Protein AF-A0A939HS16-F1 (afdb_monomer_lite)

Foldseek 3Di:
DDPPPPDDPQQWKFWWQWDWDDDPPDGTPTDIHGDDDRDSDPVVRVVVLCVVCVVVVNDPRTDMDGDDPPD

Secondary structure (DSSP, 8-state):
------------EEEEEEEEEEETTEEEEEEEEEEEEEES-HHHHHHHHHHHHHHTTT-TTEEEEE-----

Structure (mmCIF, N/CA/C/O backbone):
data_AF-A0A939HS16-F1
#
_entry.id   AF-A0A939HS16-F1
#
loop_
_atom_site.group_PDB
_atom_site.id
_atom_site.type_symbol
_atom_site.label_atom_id
_atom_site.label_alt_id
_atom_site.label_comp_id
_atom_site.label_asym_id
_atom_site.label_entity_id
_atom_site.label_seq_id
_atom_site.pdbx_PDB_ins_code
_atom_site.Cartn_x
_atom_site.Cartn_y
_atom_site.Cartn_z
_atom_site.occupancy
_atom_site.B_iso_or_equiv
_atom_site.auth_seq_id
_atom_site.auth_comp_id
_atom_site.auth_asym_id
_atom_site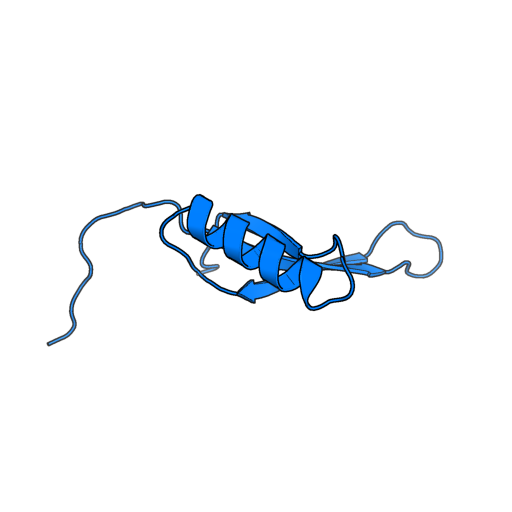.auth_atom_id
_atom_site.pdbx_PDB_model_num
ATOM 1 N N . MET A 1 1 ? -28.938 -13.332 11.073 1.00 33.72 1 MET A N 1
ATOM 2 C CA . MET A 1 1 ? -28.699 -11.994 11.660 1.00 33.72 1 MET A CA 1
ATOM 3 C C . MET A 1 1 ? -27.590 -11.310 10.874 1.00 33.72 1 MET A C 1
ATOM 5 O O . MET A 1 1 ? -26.428 -11.629 11.077 1.00 33.72 1 MET A O 1
ATOM 9 N N . LEU A 1 2 ? -27.939 -10.428 9.937 1.00 41.28 2 LEU A N 1
ATOM 10 C CA . LEU A 1 2 ? -26.968 -9.616 9.200 1.00 41.28 2 LEU A CA 1
ATOM 11 C C . LEU A 1 2 ? -26.674 -8.375 10.047 1.00 41.28 2 LEU A C 1
ATOM 13 O O . LEU A 1 2 ? -27.544 -7.519 10.210 1.00 41.28 2 LEU A O 1
ATOM 17 N N . ARG A 1 3 ? -25.480 -8.304 10.648 1.00 40.09 3 ARG A N 1
ATOM 18 C CA . ARG A 1 3 ? -25.017 -7.093 11.337 1.00 40.09 3 ARG A CA 1
ATOM 19 C C . ARG A 1 3 ? -24.818 -6.002 10.289 1.00 40.09 3 ARG A C 1
ATOM 21 O O . ARG A 1 3 ? -23.763 -5.895 9.677 1.00 40.09 3 ARG A O 1
ATOM 28 N N . LYS A 1 4 ? -25.854 -5.189 10.101 1.00 42.88 4 LYS A N 1
ATOM 29 C CA . LYS A 1 4 ? -25.745 -3.855 9.521 1.00 42.88 4 LYS A CA 1
ATOM 30 C C . LYS A 1 4 ? -24.815 -3.067 10.441 1.00 42.88 4 LYS A C 1
ATOM 32 O O . LYS A 1 4 ? -25.204 -2.732 11.559 1.00 42.88 4 LYS A O 1
ATOM 37 N N . ILE A 1 5 ? -23.581 -2.824 10.004 1.00 52.75 5 ILE A N 1
ATOM 38 C CA . ILE A 1 5 ? -22.717 -1.823 10.630 1.00 52.75 5 ILE A CA 1
ATOM 39 C C . ILE A 1 5 ? -23.359 -0.479 10.285 1.00 52.75 5 ILE A C 1
ATOM 41 O O . ILE A 1 5 ? -23.108 0.119 9.245 1.00 52.75 5 ILE A O 1
ATOM 45 N N . ALA A 1 6 ? -24.312 -0.068 11.115 1.00 45.94 6 ALA A N 1
ATOM 46 C CA . ALA A 1 6 ? -24.795 1.293 11.129 1.00 45.94 6 ALA A CA 1
ATOM 47 C C . ALA A 1 6 ? -23.698 2.152 11.765 1.00 45.94 6 ALA A C 1
ATOM 49 O O . ALA A 1 6 ? -23.323 1.914 12.910 1.00 45.94 6 ALA A O 1
ATOM 50 N N . GLY A 1 7 ? -23.219 3.151 11.026 1.00 41.81 7 GLY A N 1
ATOM 51 C CA . GLY A 1 7 ? -22.497 4.276 11.610 1.00 41.81 7 GLY A CA 1
ATOM 52 C C . GLY A 1 7 ? -20.992 4.260 11.395 1.00 41.81 7 GLY A C 1
ATOM 53 O O . GLY A 1 7 ? -20.230 4.071 12.332 1.00 41.81 7 GLY A O 1
ATOM 54 N N . SER A 1 8 ? -20.566 4.559 10.174 1.00 41.72 8 SER A N 1
ATOM 55 C CA . SER A 1 8 ? -19.757 5.752 9.924 1.00 41.72 8 SER A CA 1
ATOM 56 C C . SER A 1 8 ? -19.672 5.924 8.413 1.00 41.72 8 SER A C 1
ATOM 58 O O . SER A 1 8 ? -19.273 4.993 7.719 1.00 41.72 8 SER A O 1
ATOM 60 N N . ASN A 1 9 ? -19.948 7.121 7.897 1.00 55.41 9 ASN A N 1
ATOM 61 C CA . ASN A 1 9 ? -19.343 7.575 6.639 1.00 55.41 9 ASN A CA 1
ATOM 62 C C . ASN A 1 9 ? -17.835 7.804 6.884 1.00 55.41 9 ASN A C 1
ATOM 64 O O . ASN A 1 9 ? -17.303 8.886 6.648 1.00 55.41 9 ASN A O 1
ATOM 68 N N . GLY A 1 10 ? -17.185 6.819 7.502 1.00 62.31 10 GLY A N 1
ATOM 69 C CA . GLY A 1 10 ? -15.818 6.862 7.963 1.00 62.31 10 GLY A CA 1
ATOM 70 C C . GLY A 1 10 ? -14.964 6.635 6.749 1.00 62.31 10 GLY A C 1
ATOM 71 O O . GLY A 1 10 ? -15.146 5.648 6.042 1.00 62.31 10 GLY A O 1
ATOM 72 N N . GLU A 1 11 ? -14.085 7.586 6.476 1.00 80.94 11 GLU A N 1
ATOM 73 C CA . GLU A 1 11 ? -13.132 7.457 5.392 1.00 80.94 11 GLU A CA 1
ATOM 74 C C . GLU A 1 11 ? -12.359 6.152 5.582 1.00 80.94 11 GLU A C 1
ATOM 76 O O . GLU A 1 11 ? -11.578 6.007 6.521 1.00 80.94 11 GLU A O 1
ATOM 81 N N . LEU A 1 12 ? -12.628 5.179 4.717 1.00 90.31 12 LEU A N 1
ATOM 82 C CA . LEU A 1 12 ? -11.837 3.968 4.640 1.00 90.31 12 LEU A CA 1
ATOM 83 C C . LEU A 1 12 ? -10.570 4.284 3.853 1.00 90.31 12 LEU A C 1
ATOM 85 O O . LEU A 1 12 ? -10.582 5.109 2.937 1.00 90.31 12 LEU A O 1
ATOM 89 N N . TYR A 1 13 ? -9.474 3.618 4.186 1.00 92.25 13 TYR A N 1
ATOM 90 C CA . TYR A 1 13 ? -8.189 3.795 3.516 1.00 92.25 13 TYR A CA 1
ATOM 91 C C . TYR A 1 13 ? -7.683 2.455 2.994 1.00 92.25 13 TYR A C 1
ATOM 93 O O . TYR A 1 13 ? -7.714 1.457 3.705 1.00 92.25 13 TYR A O 1
ATOM 101 N N . GLY A 1 14 ? -7.206 2.433 1.756 1.00 93.31 14 GLY A N 1
ATOM 102 C CA . GLY A 1 14 ? -6.555 1.281 1.141 1.00 93.31 14 GLY A CA 1
ATOM 103 C C . GLY A 1 14 ? -5.087 1.578 0.867 1.00 93.31 14 GLY A C 1
ATOM 104 O O . GLY A 1 14 ? -4.718 2.724 0.593 1.00 93.31 14 GLY A O 1
ATOM 105 N N . VAL A 1 15 ? -4.257 0.544 0.934 1.00 94.75 15 VAL A N 1
ATOM 106 C CA . VAL A 1 15 ? -2.893 0.559 0.409 1.00 94.75 15 VAL A CA 1
ATOM 107 C C . VAL A 1 15 ? -2.945 0.041 -1.019 1.00 94.75 15 VAL A C 1
ATOM 109 O O . VAL A 1 15 ? -3.404 -1.075 -1.256 1.00 94.75 15 VAL A O 1
ATOM 112 N N . TYR A 1 16 ? -2.472 0.846 -1.959 1.00 93.62 16 TYR A N 1
ATOM 113 C CA . TYR A 1 16 ? -2.448 0.551 -3.382 1.00 93.62 16 TYR A CA 1
ATOM 114 C C . TYR A 1 16 ? -1.011 0.374 -3.856 1.00 93.62 16 TYR A C 1
ATOM 116 O O . TYR A 1 16 ? -0.128 1.123 -3.447 1.00 93.62 16 TYR A O 1
ATOM 124 N N . TYR A 1 17 ? -0.790 -0.594 -4.735 1.00 92.38 17 TYR A N 1
ATOM 125 C CA . TYR A 1 17 ? 0.452 -0.748 -5.475 1.00 92.38 17 TYR A CA 1
ATOM 126 C C . TYR A 1 17 ? 0.326 -0.047 -6.827 1.00 92.38 17 TYR A C 1
ATOM 128 O O . TYR A 1 17 ? -0.558 -0.382 -7.623 1.00 92.38 17 TYR A O 1
ATOM 136 N N . VAL A 1 18 ? 1.177 0.946 -7.073 1.00 90.38 18 VAL A N 1
ATOM 137 C CA . VAL A 1 18 ? 1.148 1.772 -8.283 1.00 90.38 18 VAL A CA 1
ATOM 138 C C . VAL A 1 18 ? 2.180 1.269 -9.279 1.00 90.38 18 VAL A C 1
ATOM 140 O O . VAL A 1 18 ? 3.380 1.345 -9.040 1.00 90.38 18 VAL A O 1
ATOM 143 N N . VAL A 1 19 ? 1.714 0.799 -10.431 1.00 86.38 19 VAL A N 1
ATOM 144 C CA . VAL A 1 19 ? 2.579 0.363 -11.527 1.00 86.38 19 VAL A CA 1
ATOM 145 C C . VAL A 1 19 ? 2.707 1.489 -12.542 1.00 86.38 19 VAL A C 1
ATOM 147 O O . VAL A 1 19 ? 1.702 1.961 -13.079 1.00 86.38 19 VAL A O 1
ATOM 150 N N . PHE A 1 20 ? 3.948 1.885 -12.828 1.00 78.06 20 PHE A N 1
ATOM 151 C CA . PHE A 1 20 ? 4.281 2.836 -13.884 1.00 78.06 20 PHE A CA 1
ATOM 152 C C . PHE A 1 20 ? 4.753 2.080 -15.129 1.00 78.06 20 PHE A C 1
ATOM 154 O O . PHE A 1 20 ? 5.794 1.426 -15.108 1.00 78.06 20 PHE A O 1
ATOM 161 N N . GLY A 1 21 ? 3.997 2.179 -16.221 1.00 70.25 21 GLY A N 1
ATOM 162 C CA . GLY A 1 21 ? 4.399 1.687 -17.539 1.00 70.25 21 GLY A CA 1
ATOM 163 C C . GLY A 1 21 ? 4.533 2.826 -18.549 1.00 70.25 21 GLY A C 1
ATOM 164 O O . GLY A 1 21 ? 3.731 3.759 -18.544 1.00 70.25 21 GLY A O 1
ATOM 165 N N . SER A 1 22 ? 5.527 2.740 -19.436 1.00 62.00 22 SER A N 1
ATOM 166 C CA . SER A 1 22 ? 5.598 3.567 -20.647 1.00 62.00 22 SER A CA 1
ATOM 167 C C . SER A 1 22 ? 5.083 2.748 -21.827 1.00 62.00 22 SER A C 1
ATOM 169 O O . SER A 1 22 ? 5.611 1.671 -22.109 1.00 62.00 22 SER A O 1
ATOM 171 N N . LEU A 1 23 ? 4.038 3.232 -22.499 1.00 63.12 23 LEU A N 1
ATOM 172 C CA . LEU A 1 23 ? 3.521 2.638 -23.730 1.00 63.12 23 LEU A CA 1
ATOM 173 C C . LEU A 1 23 ? 3.929 3.541 -24.896 1.00 63.12 23 LEU A C 1
ATOM 175 O O . LEU A 1 23 ? 3.408 4.640 -25.053 1.00 63.12 23 LEU A O 1
ATOM 179 N N . ALA A 1 24 ? 4.884 3.061 -25.698 1.00 64.88 24 ALA A N 1
ATOM 180 C CA . ALA A 1 24 ? 5.229 3.598 -27.017 1.00 64.88 24 ALA A CA 1
ATOM 181 C C . ALA A 1 24 ? 5.374 5.137 -27.100 1.00 64.88 24 ALA A C 1
ATOM 183 O O . ALA A 1 24 ? 4.835 5.769 -28.004 1.00 64.88 24 ALA A O 1
ATOM 184 N N . GLY A 1 25 ? 6.111 5.747 -26.164 1.00 63.25 25 GLY A N 1
ATOM 185 C CA . GLY A 1 25 ? 6.454 7.175 -26.222 1.00 63.25 25 GLY A CA 1
ATOM 186 C C . GLY A 1 25 ? 5.357 8.138 -25.760 1.00 63.25 25 GLY A C 1
ATOM 187 O O . GLY A 1 25 ? 5.593 9.343 -25.764 1.00 63.25 25 GLY A O 1
ATOM 188 N N . TYR A 1 26 ? 4.203 7.631 -25.316 1.00 57.84 26 TYR A N 1
ATOM 189 C CA . TYR A 1 26 ? 3.189 8.423 -24.626 1.00 57.84 26 TYR A CA 1
ATOM 190 C C . TYR A 1 26 ? 3.244 8.166 -23.120 1.00 57.84 26 TYR A C 1
ATOM 192 O O . TYR A 1 26 ? 3.385 7.031 -22.652 1.00 57.84 26 TYR A O 1
ATOM 200 N N . ASP A 1 27 ? 3.181 9.258 -22.361 1.00 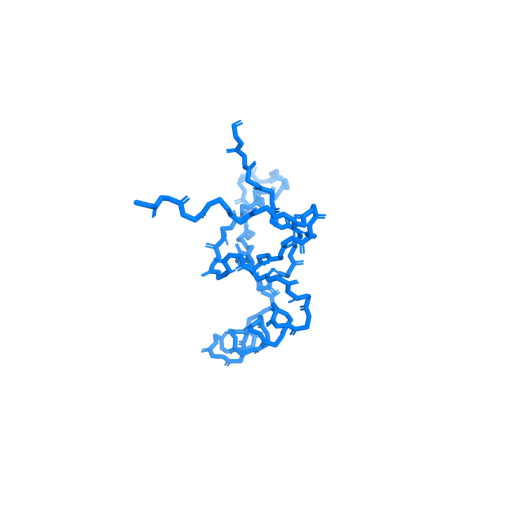58.19 27 ASP A N 1
ATOM 201 C CA . ASP A 1 27 ? 3.369 9.260 -20.919 1.00 58.19 27 ASP A CA 1
ATOM 202 C C . ASP A 1 27 ? 2.333 8.398 -20.179 1.00 58.19 27 ASP A C 1
ATOM 204 O O . ASP A 1 27 ? 1.127 8.623 -20.246 1.00 58.19 27 ASP A O 1
ATOM 208 N N . ARG A 1 28 ? 2.883 7.472 -19.385 1.00 61.19 28 ARG A N 1
ATOM 209 C CA . ARG A 1 28 ? 2.350 6.898 -18.141 1.00 61.19 28 ARG A CA 1
ATOM 210 C C . ARG A 1 28 ? 0.990 6.207 -18.227 1.00 61.19 28 ARG A C 1
ATOM 212 O O . ARG A 1 28 ? -0.044 6.761 -17.857 1.00 61.19 28 ARG A O 1
ATOM 219 N N . LEU A 1 29 ? 1.033 4.900 -18.479 1.00 59.91 29 LEU A N 1
ATOM 220 C CA . LEU A 1 29 ? 0.027 4.015 -17.903 1.00 59.91 29 LEU A CA 1
ATOM 221 C C . LEU A 1 29 ? 0.315 3.911 -16.396 1.00 59.91 29 LEU A C 1
ATOM 223 O O . LEU A 1 29 ? 1.225 3.191 -15.985 1.00 59.91 29 LEU A O 1
ATOM 227 N N . VAL A 1 30 ? -0.422 4.669 -15.582 1.00 73.56 30 VAL A N 1
ATOM 228 C CA . VAL A 1 30 ? -0.449 4.488 -14.126 1.00 73.56 30 VAL A CA 1
ATOM 229 C C . VAL A 1 30 ? -1.631 3.591 -13.813 1.00 73.56 30 VAL A C 1
ATOM 231 O O . VAL A 1 30 ? -2.778 4.005 -13.975 1.00 73.56 30 VAL A O 1
ATOM 234 N N . LYS A 1 31 ? -1.362 2.357 -13.389 1.00 84.50 31 LYS A N 1
ATOM 235 C CA . LYS A 1 31 ? -2.412 1.472 -12.885 1.00 84.50 31 LYS A CA 1
ATOM 236 C C . LYS A 1 31 ? -2.173 1.189 -11.416 1.00 84.50 31 LYS A C 1
ATOM 238 O O . LYS A 1 31 ? -1.082 0.788 -11.023 1.00 84.50 31 LYS A O 1
ATOM 243 N N . GLU A 1 32 ? -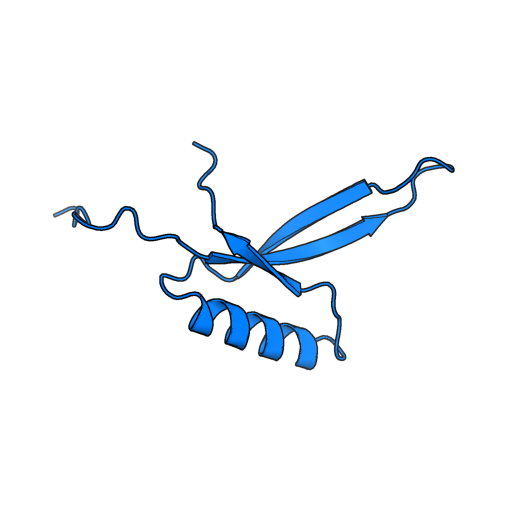3.204 1.422 -10.624 1.00 87.56 32 GLU A N 1
ATOM 244 C CA . GLU A 1 32 ? -3.184 1.220 -9.183 1.00 87.56 32 GLU A CA 1
ATOM 245 C C . GLU A 1 32 ? -3.968 -0.050 -8.863 1.00 87.56 32 GLU A C 1
ATOM 247 O O . GLU A 1 32 ? -5.062 -0.258 -9.389 1.00 87.56 32 GLU A O 1
ATOM 252 N N . TYR A 1 33 ? -3.416 -0.900 -8.006 1.00 89.69 33 TYR A N 1
ATOM 253 C CA . TYR A 1 33 ? -4.080 -2.114 -7.544 1.00 89.69 33 TYR A CA 1
ATOM 254 C C . TYR A 1 33 ? -4.215 -2.056 -6.037 1.00 89.69 33 TYR A C 1
ATOM 256 O O . TYR A 1 33 ? -3.218 -1.846 -5.348 1.00 89.69 33 TYR A O 1
ATOM 264 N N . LEU A 1 34 ? -5.425 -2.256 -5.514 1.00 92.19 34 LEU A N 1
ATOM 265 C CA . LEU A 1 34 ? -5.599 -2.406 -4.076 1.00 92.19 34 LEU A CA 1
ATOM 266 C C . LEU A 1 34 ? -4.802 -3.629 -3.616 1.00 92.19 34 LEU A C 1
ATOM 268 O O . LEU A 1 34 ? -5.067 -4.751 -4.041 1.00 92.19 34 LEU A O 1
ATOM 272 N N . TRP A 1 35 ? -3.827 -3.393 -2.752 1.00 93.38 35 TRP A N 1
ATOM 273 C CA . TRP A 1 35 ? -2.956 -4.425 -2.212 1.00 93.38 35 TRP A CA 1
ATOM 274 C C . TRP A 1 35 ? -3.387 -4.848 -0.809 1.00 93.38 35 TRP A C 1
ATOM 276 O O . TRP A 1 35 ? -3.284 -6.017 -0.445 1.00 93.38 35 TRP A O 1
ATOM 286 N N . SER A 1 36 ? -3.855 -3.897 0.007 1.00 93.38 36 SER A N 1
ATOM 287 C CA . SER A 1 36 ? -4.267 -4.174 1.383 1.00 93.38 36 SER A CA 1
ATOM 288 C C . SER A 1 36 ? -5.290 -3.169 1.915 1.00 93.38 36 SER A C 1
ATOM 290 O O . SER A 1 36 ? -5.276 -2.000 1.532 1.00 93.38 36 SER A O 1
ATOM 292 N N . GLY A 1 37 ? -6.159 -3.612 2.825 1.00 91.88 37 GLY A N 1
ATOM 293 C CA . GLY A 1 37 ? -7.294 -2.847 3.354 1.00 91.88 37 GLY A CA 1
ATOM 294 C C . GLY A 1 37 ? -8.649 -3.386 2.866 1.00 91.88 37 GLY A C 1
ATOM 295 O O . GLY A 1 37 ? -8.702 -4.504 2.353 1.00 91.88 37 GLY A O 1
ATOM 296 N N . PRO A 1 38 ? -9.743 -2.616 3.018 1.00 92.12 38 PRO A N 1
ATOM 297 C CA . PRO A 1 38 ? -9.798 -1.273 3.600 1.00 92.12 38 PRO A CA 1
ATOM 298 C C . PRO A 1 38 ? -9.562 -1.239 5.118 1.00 92.12 38 PRO A C 1
ATOM 300 O O . PRO A 1 38 ? -9.960 -2.137 5.854 1.00 92.12 38 PRO A O 1
ATOM 303 N N . TYR A 1 39 ? -8.950 -0.155 5.587 1.00 91.00 39 TYR A N 1
ATOM 304 C CA . TYR A 1 39 ? -8.723 0.166 6.994 1.00 91.00 39 TYR A CA 1
ATOM 305 C C . TYR A 1 39 ? -9.619 1.319 7.435 1.00 91.00 39 TYR A C 1
ATOM 307 O O . TYR A 1 39 ? -9.809 2.283 6.697 1.00 91.00 39 TYR A O 1
ATOM 315 N N . ASP A 1 40 ? -10.096 1.264 8.673 1.00 90.69 40 ASP A N 1
ATOM 316 C CA . ASP A 1 40 ? -10.902 2.305 9.321 1.00 90.69 40 ASP A CA 1
ATOM 317 C C . ASP A 1 40 ? -10.073 3.502 9.827 1.00 90.69 40 ASP A C 1
ATOM 319 O O . ASP A 1 40 ? -10.621 4.536 10.208 1.00 90.69 40 ASP A O 1
ATOM 323 N N . ARG A 1 41 ? -8.739 3.374 9.856 1.00 90.25 41 ARG A N 1
ATOM 324 C CA . ARG A 1 41 ? -7.806 4.394 10.355 1.00 90.25 41 ARG A CA 1
ATOM 325 C C . ARG A 1 41 ? -6.654 4.611 9.384 1.00 90.25 41 ARG A C 1
ATOM 327 O O . ARG A 1 41 ? -5.917 3.676 9.069 1.00 90.25 41 ARG A O 1
ATOM 334 N N . LEU A 1 42 ? -6.402 5.875 9.033 1.00 90.56 42 LEU A N 1
ATOM 335 C CA . LEU A 1 42 ? -5.278 6.274 8.177 1.00 90.56 42 LEU A CA 1
ATOM 336 C C . LEU A 1 42 ? -3.931 5.771 8.714 1.00 90.56 42 LEU A C 1
ATOM 338 O O . LEU A 1 42 ? -3.122 5.244 7.959 1.00 90.56 42 LEU A O 1
ATOM 342 N N . LYS A 1 43 ? -3.704 5.886 10.029 1.00 93.88 43 LYS A N 1
ATOM 343 C CA . LYS A 1 43 ? -2.458 5.435 10.669 1.00 93.88 43 LYS A CA 1
ATOM 344 C C . LYS A 1 43 ? -2.196 3.942 10.441 1.00 93.88 43 LYS A C 1
ATOM 346 O O . LYS A 1 43 ? -1.054 3.565 10.208 1.00 93.88 43 LYS A O 1
ATOM 351 N N . THR A 1 44 ? -3.238 3.111 10.474 1.00 94.31 44 THR A N 1
ATOM 352 C CA . THR A 1 44 ? -3.116 1.671 10.209 1.00 94.31 44 THR A CA 1
ATOM 353 C C . THR A 1 44 ? -2.698 1.424 8.761 1.00 94.31 44 THR A C 1
ATOM 355 O O . THR A 1 44 ? -1.747 0.688 8.524 1.00 94.31 44 THR A O 1
ATOM 358 N N . ALA A 1 45 ? -3.333 2.108 7.804 1.00 94.00 45 ALA A N 1
ATOM 359 C CA . ALA A 1 45 ? -2.975 2.006 6.391 1.00 94.00 45 ALA A CA 1
ATOM 360 C C . ALA A 1 45 ? -1.540 2.495 6.105 1.00 94.00 45 ALA A C 1
ATOM 362 O O . ALA A 1 45 ? -0.820 1.871 5.333 1.00 94.00 45 ALA A O 1
ATOM 363 N N . VAL A 1 46 ? -1.096 3.578 6.755 1.00 95.62 46 VAL A N 1
ATOM 364 C CA . VAL A 1 46 ? 0.277 4.104 6.624 1.00 95.62 46 VAL A CA 1
ATOM 365 C C . VAL A 1 46 ? 1.307 3.128 7.180 1.00 95.62 46 VAL A C 1
ATOM 367 O O . VAL A 1 46 ? 2.300 2.856 6.508 1.00 95.62 46 VAL A O 1
ATOM 370 N N . ASN A 1 47 ? 1.070 2.571 8.369 1.00 96.75 47 ASN A N 1
ATOM 371 C CA . ASN A 1 47 ? 1.960 1.563 8.943 1.00 96.75 47 ASN A CA 1
ATOM 372 C C . ASN A 1 47 ? 2.061 0.340 8.023 1.00 96.75 47 ASN A C 1
ATOM 374 O O . ASN A 1 47 ? 3.166 -0.104 7.722 1.00 96.75 47 ASN A O 1
ATOM 378 N N . GLN A 1 48 ? 0.926 -0.136 7.499 1.00 96.50 48 GLN A N 1
ATOM 379 C CA . GLN A 1 48 ? 0.912 -1.246 6.550 1.00 96.50 48 GLN A CA 1
ATOM 380 C C . GLN A 1 48 ? 1.706 -0.921 5.278 1.00 96.50 48 GLN A C 1
ATOM 382 O O . GLN A 1 48 ? 2.490 -1.746 4.817 1.00 96.50 48 GLN A O 1
ATOM 387 N N . ALA A 1 49 ? 1.533 0.271 4.701 1.00 95.44 49 ALA A N 1
ATOM 388 C CA . ALA A 1 49 ? 2.281 0.681 3.513 1.00 95.44 49 ALA A CA 1
ATOM 389 C C . ALA A 1 49 ? 3.797 0.725 3.774 1.00 95.44 49 ALA A C 1
ATOM 391 O O . ALA A 1 49 ? 4.575 0.301 2.922 1.00 95.44 49 ALA A O 1
ATOM 392 N N . GLN A 1 50 ? 4.226 1.174 4.959 1.00 96.12 50 GLN A N 1
ATOM 393 C CA . GLN A 1 50 ? 5.640 1.168 5.351 1.00 96.12 50 GLN A CA 1
ATOM 394 C C . GLN A 1 50 ? 6.196 -0.251 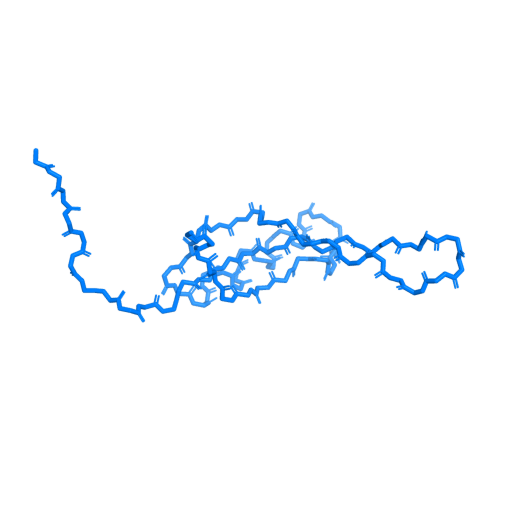5.516 1.00 96.12 50 GLN A C 1
ATOM 396 O O . GLN A 1 50 ? 7.318 -0.522 5.088 1.00 96.12 50 GLN A O 1
ATOM 401 N N . GLU A 1 51 ? 5.432 -1.163 6.117 1.00 96.19 51 GLU A N 1
ATOM 402 C CA . GLU A 1 51 ? 5.811 -2.578 6.228 1.00 96.19 51 GLU A CA 1
ATOM 403 C C . GLU A 1 51 ? 5.918 -3.241 4.849 1.00 96.19 51 GLU A C 1
ATOM 405 O O . GLU A 1 51 ? 6.901 -3.926 4.553 1.00 96.19 51 GLU A O 1
ATOM 410 N N . LEU A 1 52 ? 4.947 -2.980 3.970 1.00 95.00 52 LEU A N 1
ATOM 411 C CA . LEU A 1 52 ? 4.946 -3.473 2.595 1.00 95.00 52 LEU A CA 1
ATOM 412 C C . LEU A 1 52 ? 6.140 -2.934 1.805 1.00 95.00 52 LEU A C 1
ATOM 414 O O . LEU A 1 52 ? 6.871 -3.726 1.219 1.00 95.00 52 LEU A O 1
ATOM 418 N N . SER A 1 53 ? 6.414 -1.633 1.885 1.00 94.56 53 SER A N 1
ATOM 419 C CA . SER A 1 53 ? 7.597 -1.026 1.271 1.00 94.56 53 SER A CA 1
ATOM 420 C C . SER A 1 53 ? 8.889 -1.710 1.734 1.00 94.56 53 SER A C 1
ATOM 422 O O . SER A 1 53 ? 9.673 -2.177 0.908 1.00 94.56 53 SER A O 1
ATOM 424 N N . ARG A 1 54 ? 9.088 -1.883 3.049 1.00 95.94 54 ARG A N 1
ATOM 425 C CA . ARG A 1 54 ? 10.286 -2.545 3.604 1.00 95.94 54 ARG A CA 1
ATOM 426 C C . ARG A 1 54 ? 10.420 -4.003 3.161 1.00 95.94 54 ARG A C 1
ATOM 428 O O . ARG A 1 54 ? 11.521 -4.433 2.830 1.00 95.94 54 ARG A O 1
ATOM 435 N N . SER A 1 55 ? 9.317 -4.754 3.137 1.00 95.81 55 SER A N 1
ATOM 436 C CA . SER A 1 55 ? 9.313 -6.152 2.674 1.00 95.81 55 SER A CA 1
ATOM 437 C C . SER A 1 55 ? 9.589 -6.292 1.171 1.00 95.81 55 SER A C 1
ATOM 439 O O . SER A 1 55 ? 10.110 -7.318 0.743 1.00 95.81 55 SER A O 1
ATOM 441 N N . HIS A 1 56 ? 9.328 -5.243 0.386 1.00 92.44 56 HIS A N 1
ATOM 442 C CA . HIS A 1 56 ? 9.577 -5.178 -1.054 1.00 92.44 56 HIS A CA 1
ATOM 443 C C . HIS A 1 56 ? 10.799 -4.307 -1.371 1.00 92.44 56 HIS A C 1
ATOM 445 O O . HIS A 1 56 ? 10.759 -3.466 -2.257 1.00 92.44 56 HIS A O 1
ATOM 451 N N . GLN A 1 57 ? 11.906 -4.492 -0.647 1.00 94.44 57 GLN A N 1
ATOM 452 C CA . GLN A 1 57 ? 13.188 -3.832 -0.952 1.00 94.44 57 GLN A CA 1
ATOM 453 C C . GLN A 1 57 ? 13.133 -2.290 -0.918 1.00 94.44 57 GLN A C 1
ATOM 455 O O . GLN A 1 57 ? 13.855 -1.620 -1.653 1.00 94.44 57 GLN A O 1
ATOM 460 N N . ASN A 1 58 ? 12.311 -1.722 -0.032 1.00 91.50 58 ASN A N 1
ATOM 461 C CA . ASN A 1 58 ? 12.021 -0.285 0.041 1.00 91.50 58 ASN A CA 1
ATOM 462 C C . ASN A 1 58 ? 11.366 0.265 -1.239 1.00 91.50 58 ASN A C 1
ATOM 464 O O . ASN A 1 58 ? 11.630 1.399 -1.639 1.00 91.50 58 ASN A O 1
ATOM 468 N N . ASP A 1 59 ? 10.507 -0.533 -1.883 1.00 89.88 59 ASP A N 1
ATOM 469 C CA . ASP A 1 59 ? 9.696 -0.080 -3.011 1.00 89.88 59 ASP A CA 1
ATOM 470 C C . ASP A 1 59 ? 8.749 1.048 -2.559 1.00 89.88 59 ASP A C 1
ATOM 472 O O . ASP A 1 59 ? 7.977 0.906 -1.604 1.00 89.88 59 ASP A O 1
ATOM 476 N N . ASN A 1 60 ? 8.819 2.184 -3.252 1.00 89.56 60 ASN A N 1
ATOM 477 C CA . ASN A 1 60 ? 8.012 3.379 -2.996 1.00 89.56 60 ASN A CA 1
ATOM 478 C C . ASN A 1 60 ? 6.675 3.373 -3.760 1.00 89.56 60 ASN A C 1
ATOM 480 O O . ASN A 1 60 ? 5.939 4.358 -3.728 1.00 89.56 60 ASN A O 1
ATOM 484 N N . SER A 1 61 ? 6.352 2.275 -4.445 1.00 92.44 61 SER A N 1
ATOM 485 C CA . SER A 1 61 ? 5.121 2.110 -5.226 1.00 92.44 61 SER A CA 1
ATOM 486 C C . SER A 1 61 ? 3.883 1.832 -4.363 1.00 92.44 61 SER A C 1
ATOM 488 O O . SER A 1 61 ? 2.763 1.873 -4.872 1.00 92.44 61 SER A O 1
ATOM 490 N N . PHE A 1 62 ? 4.053 1.571 -3.061 1.00 93.88 62 PHE A N 1
ATOM 491 C CA . PHE A 1 62 ? 2.951 1.410 -2.109 1.00 93.88 62 PHE A CA 1
ATOM 492 C C . PHE A 1 62 ? 2.449 2.771 -1.616 1.00 93.88 62 PHE A C 1
ATOM 494 O O . PHE A 1 62 ? 3.125 3.459 -0.850 1.00 93.88 62 PHE A O 1
ATOM 501 N N . VAL A 1 63 ? 1.234 3.146 -2.011 1.00 93.31 63 VAL A N 1
ATOM 502 C CA . VAL A 1 63 ? 0.607 4.426 -1.657 1.00 93.31 63 VAL A CA 1
ATOM 503 C C . VAL A 1 63 ? -0.684 4.215 -0.878 1.00 93.31 63 VAL A C 1
ATOM 505 O O . VAL A 1 63 ? -1.451 3.295 -1.146 1.00 93.31 63 VAL A O 1
ATOM 508 N N . VAL A 1 64 ? -0.963 5.092 0.083 1.00 93.31 64 VAL A N 1
ATOM 509 C CA . VAL A 1 64 ? -2.231 5.075 0.824 1.00 93.31 64 VAL A CA 1
ATOM 510 C C . VAL A 1 64 ? -3.213 6.036 0.168 1.00 93.31 64 VAL A C 1
ATOM 512 O O . VAL A 1 64 ? -2.901 7.212 -0.022 1.00 93.31 64 VAL A O 1
ATOM 515 N N . ARG A 1 65 ? -4.424 5.565 -0.138 1.00 91.19 65 ARG A N 1
ATOM 516 C CA . ARG A 1 65 ? -5.520 6.406 -0.642 1.00 91.19 65 ARG A CA 1
ATOM 517 C C . ARG A 1 65 ? -6.823 6.114 0.085 1.00 91.19 65 ARG A C 1
ATOM 519 O O . ARG A 1 65 ? -6.991 5.050 0.677 1.00 91.19 65 ARG A O 1
ATOM 526 N N . LYS A 1 66 ? -7.771 7.053 0.006 1.00 90.56 66 LYS A N 1
ATOM 52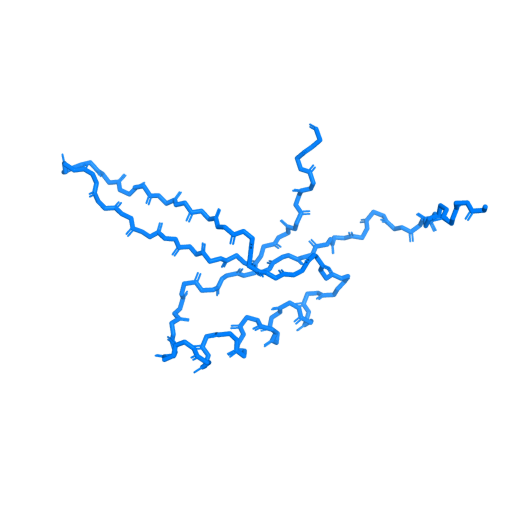7 C CA . LYS A 1 66 ? -9.155 6.793 0.419 1.00 90.56 66 LYS A CA 1
ATOM 528 C C . LYS A 1 66 ? -9.706 5.643 -0.421 1.00 90.56 66 LYS A C 1
ATOM 530 O O . LYS A 1 66 ? -9.636 5.687 -1.648 1.00 90.56 66 LYS A O 1
ATOM 535 N N . TYR A 1 67 ? -10.214 4.621 0.246 1.00 86.25 67 TYR A N 1
ATOM 536 C CA . TYR A 1 67 ? -10.896 3.507 -0.381 1.00 86.25 67 TYR A CA 1
ATOM 537 C C . TYR A 1 67 ? -12.272 3.987 -0.842 1.00 86.25 67 TYR A C 1
ATOM 539 O O . TYR A 1 67 ? -13.084 4.446 -0.036 1.00 86.25 67 TYR A O 1
ATOM 547 N N . LYS A 1 68 ? -12.492 3.942 -2.154 1.00 78.06 68 LYS A N 1
ATOM 548 C CA . LYS A 1 68 ? -13.797 4.163 -2.765 1.00 78.06 68 LYS A CA 1
ATOM 549 C C . LYS A 1 68 ? -14.291 2.797 -3.203 1.00 78.06 68 LYS A C 1
ATOM 551 O O . LYS A 1 68 ? -13.651 2.167 -4.035 1.00 78.06 68 LYS A O 1
ATOM 556 N N . ASP A 1 69 ? -15.384 2.348 -2.605 1.00 64.25 69 ASP A N 1
ATOM 557 C CA . ASP A 1 69 ? -16.110 1.192 -3.111 1.00 64.25 69 ASP A CA 1
ATOM 558 C C . ASP A 1 69 ? -16.770 1.654 -4.420 1.00 64.25 69 ASP A C 1
ATOM 560 O O . ASP A 1 69 ? -17.701 2.463 -4.395 1.00 64.25 69 ASP A O 1
ATOM 564 N N . GLU A 1 70 ? -16.189 1.288 -5.565 1.00 56.84 70 GLU A N 1
ATOM 565 C CA . GLU A 1 70 ? -16.823 1.519 -6.865 1.00 56.84 70 GLU A CA 1
ATOM 566 C C . GLU A 1 70 ? -18.062 0.620 -6.917 1.00 56.84 70 GLU A C 1
ATOM 568 O O . GLU A 1 70 ? -17.9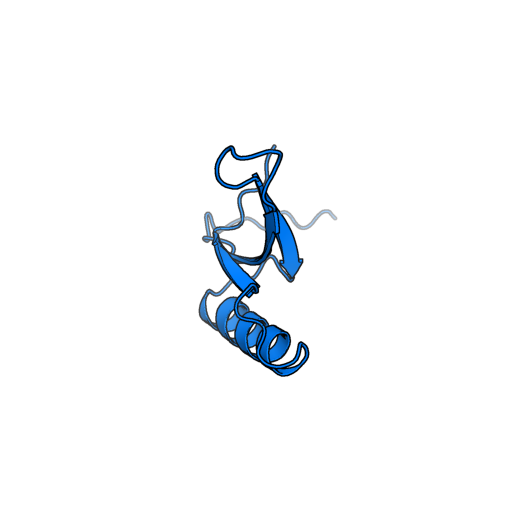57 -0.591 -7.102 1.00 56.84 70 GLU A O 1
ATOM 573 N N . THR A 1 71 ? -19.217 1.224 -6.631 1.00 45.16 71 THR A N 1
ATOM 574 C CA . THR A 1 71 ? -20.541 0.589 -6.644 1.00 45.16 71 THR A CA 1
ATOM 575 C C . THR A 1 71 ? -21.155 0.643 -8.031 1.00 45.16 71 THR A C 1
ATOM 577 O O . THR A 1 71 ? -20.940 1.662 -8.728 1.00 45.16 71 THR A O 1
#

Radius of gyration: 15.17 Å; chains: 1; bounding box: 42×21×39 Å

Sequence (71 aa):
MLRKIAGSNGELYGVYYVVFGSLAGYDRLVKEYLWSGPYDRLKTAVNQAQELSRSHQNDNSFVVRKYKDET

pLDDT: mean 79.65, std 18.63, range [33.72, 96.75]